Protein AF-A0A2K3E504-F1 (afdb_monomer_lite)

Sequence (138 aa):
MQRLLRRCYARSVVMIDEYCTSQVCYNCGLRELRKILPHNGTRRYTVLACDGCGTVWNRDANAAANIRLITACLEEGLPRPEALTRPIHGSGGGGAGRQGGGQRAPCTRAAPGPAAAATAAAAAADADAAVQGGGAYG

Radius of gyration: 18.74 Å; chains: 1; bounding box: 41×61×43 Å

Organism: Chlamydomonas reinhardtii (NCBI:txid3055)

pLDDT: mean 71.01, std 24.05, range [31.92, 97.44]

Foldseek 3Di:
DQVCCCVPPVDDDDDDDWDQQLQAALQPRDGHFAFDQPPVRDGDPQWTADPVPRDIDRSVLSSVSLRVVQVVCVVVVHDRPPSGDDDDPDDDDDDPDPDDDDDDDDVDSPPPDPVVVVVSVVVVVVVVVVPPPDDDDD

Structure (mmCIF, N/CA/C/O backbone):
data_AF-A0A2K3E504-F1
#
_entry.id   AF-A0A2K3E504-F1
#
loop_
_atom_site.group_PDB
_atom_site.id
_atom_site.type_symbol
_atom_site.label_atom_id
_atom_site.label_alt_id
_atom_site.label_comp_id
_atom_site.label_asym_id
_atom_site.label_entity_id
_atom_site.label_seq_id
_atom_site.pdbx_PDB_ins_code
_atom_site.Cartn_x
_atom_site.Cartn_y
_atom_site.Cartn_z
_atom_site.occupancy
_atom_site.B_iso_or_equiv
_atom_site.auth_seq_id
_atom_site.auth_comp_id
_atom_site.auth_asym_id
_atom_site.auth_atom_id
_atom_site.pdbx_PDB_model_num
ATOM 1 N N . MET A 1 1 ? 16.726 -19.795 -3.421 1.00 60.62 1 MET A N 1
ATOM 2 C CA . MET A 1 1 ? 15.243 -19.780 -3.402 1.00 60.62 1 MET A CA 1
ATOM 3 C C . MET A 1 1 ? 14.617 -19.366 -4.740 1.00 60.62 1 MET A C 1
ATOM 5 O O . MET A 1 1 ? 13.846 -20.141 -5.286 1.00 60.62 1 MET A O 1
ATOM 9 N N . GLN A 1 2 ? 14.986 -18.223 -5.335 1.00 68.31 2 GLN A N 1
ATOM 10 C CA . GLN A 1 2 ? 14.374 -17.731 -6.589 1.00 68.31 2 GLN A CA 1
ATOM 11 C C . GLN A 1 2 ? 14.466 -18.701 -7.788 1.00 68.31 2 GLN A C 1
ATOM 13 O O . GLN A 1 2 ? 13.520 -18.807 -8.564 1.00 68.31 2 GLN A O 1
ATOM 18 N N . ARG A 1 3 ? 15.571 -19.453 -7.923 1.00 73.56 3 ARG A N 1
ATOM 19 C CA . ARG A 1 3 ? 15.740 -20.460 -8.991 1.00 73.56 3 ARG A CA 1
ATOM 20 C C . ARG A 1 3 ? 14.717 -21.602 -8.907 1.00 73.56 3 ARG A C 1
ATOM 22 O O . ARG A 1 3 ? 14.243 -22.047 -9.943 1.00 73.56 3 ARG A O 1
ATOM 29 N N . LEU A 1 4 ? 14.357 -22.043 -7.698 1.00 77.62 4 LEU A N 1
ATOM 30 C CA . LEU A 1 4 ? 13.363 -23.106 -7.493 1.00 77.62 4 LEU A CA 1
ATOM 31 C C . LEU A 1 4 ? 11.950 -22.614 -7.817 1.00 77.62 4 LEU A C 1
ATOM 33 O O . LEU A 1 4 ? 11.214 -23.298 -8.513 1.00 77.62 4 LEU A O 1
ATOM 37 N N . LEU A 1 5 ? 11.599 -21.398 -7.390 1.00 76.81 5 LEU A N 1
ATOM 38 C CA . LEU A 1 5 ? 10.281 -20.817 -7.666 1.00 76.81 5 LEU A CA 1
ATOM 39 C C . LEU A 1 5 ? 10.044 -20.599 -9.166 1.00 76.81 5 LEU A C 1
ATOM 41 O O . LEU A 1 5 ? 8.977 -20.929 -9.678 1.00 76.81 5 LEU A O 1
ATOM 45 N N . ARG A 1 6 ? 11.066 -20.127 -9.890 1.00 74.25 6 ARG A N 1
ATOM 46 C CA . ARG A 1 6 ? 11.002 -19.990 -11.351 1.00 74.25 6 ARG A CA 1
ATOM 47 C C . ARG A 1 6 ? 10.909 -21.345 -12.054 1.00 74.25 6 ARG A C 1
ATOM 49 O O . ARG A 1 6 ? 10.124 -21.485 -12.981 1.00 74.25 6 ARG A O 1
ATOM 56 N N . ARG A 1 7 ? 11.694 -22.334 -11.609 1.00 76.62 7 ARG A N 1
ATOM 57 C CA . ARG A 1 7 ? 11.789 -23.654 -12.252 1.00 76.62 7 ARG A CA 1
ATOM 58 C C . ARG A 1 7 ? 10.571 -24.544 -11.998 1.00 76.62 7 ARG A C 1
ATOM 60 O O . ARG A 1 7 ? 10.192 -25.283 -12.894 1.00 76.62 7 ARG A O 1
ATOM 67 N N . CYS A 1 8 ? 9.981 -24.485 -10.806 1.00 80.31 8 CYS A N 1
ATOM 68 C CA . CYS A 1 8 ? 8.887 -25.378 -10.422 1.00 80.31 8 CYS A CA 1
ATOM 69 C C . CYS A 1 8 ? 7.499 -24.740 -10.562 1.00 80.31 8 CYS A C 1
ATOM 71 O O . CYS A 1 8 ? 6.532 -25.464 -10.755 1.00 80.31 8 CYS A O 1
ATOM 73 N N . TYR A 1 9 ? 7.388 -23.409 -10.470 1.00 78.88 9 TYR A N 1
ATOM 74 C CA . TYR A 1 9 ? 6.090 -22.723 -10.385 1.00 78.88 9 TYR A CA 1
ATOM 75 C C . TYR A 1 9 ? 5.913 -21.592 -11.409 1.00 78.88 9 TYR A C 1
ATOM 77 O O . TYR A 1 9 ? 4.954 -20.830 -11.301 1.00 78.88 9 TYR A O 1
ATOM 85 N N . ALA A 1 10 ? 6.844 -21.447 -12.366 1.00 73.44 10 ALA A N 1
ATOM 86 C CA . ALA A 1 10 ? 6.832 -20.415 -13.413 1.00 73.44 10 ALA A CA 1
ATOM 87 C C . ALA A 1 10 ? 6.567 -18.987 -12.891 1.00 73.44 10 ALA A C 1
ATOM 89 O O . ALA A 1 10 ? 6.016 -18.141 -13.592 1.00 73.44 10 ALA A O 1
ATOM 90 N N . ARG A 1 11 ? 6.951 -18.706 -11.639 1.00 78.38 11 ARG A N 1
ATOM 91 C CA . ARG A 1 11 ? 6.632 -17.446 -10.963 1.00 78.38 11 ARG A CA 1
ATOM 92 C C . ARG A 1 11 ? 7.839 -16.519 -10.986 1.00 78.38 11 ARG A C 1
ATOM 94 O O . ARG A 1 11 ? 8.946 -16.918 -10.609 1.00 78.38 11 ARG A O 1
ATOM 101 N N . SER A 1 12 ? 7.640 -15.281 -11.432 1.00 81.19 12 SER A N 1
ATOM 102 C CA . SER A 1 12 ? 8.649 -14.232 -11.315 1.00 81.19 12 SER A CA 1
ATOM 103 C C . SER A 1 12 ? 8.758 -13.793 -9.853 1.00 81.19 12 SER A C 1
ATOM 105 O O . SER A 1 12 ? 7.771 -13.691 -9.129 1.00 81.19 12 SER A O 1
ATOM 107 N N . VAL A 1 13 ? 9.992 -13.575 -9.401 1.00 85.50 13 VAL A N 1
ATOM 108 C CA . VAL A 1 13 ? 10.281 -12.994 -8.086 1.00 85.50 13 VAL A CA 1
ATOM 109 C C . VAL A 1 13 ? 11.082 -11.732 -8.336 1.00 85.50 13 VAL A C 1
ATOM 111 O O . VAL A 1 13 ? 12.121 -11.796 -9.003 1.00 85.50 13 VAL A O 1
ATOM 114 N N . VAL A 1 14 ? 10.579 -10.616 -7.817 1.00 86.62 14 VAL A N 1
ATOM 115 C CA . VAL A 1 14 ? 11.187 -9.289 -7.904 1.00 86.62 14 VAL A CA 1
ATOM 116 C C . VAL A 1 14 ? 11.598 -8.872 -6.498 1.00 86.62 14 VAL A C 1
ATOM 118 O O . VAL A 1 14 ? 10.826 -9.020 -5.553 1.00 86.62 14 VAL A O 1
ATOM 121 N N . MET A 1 15 ? 12.831 -8.3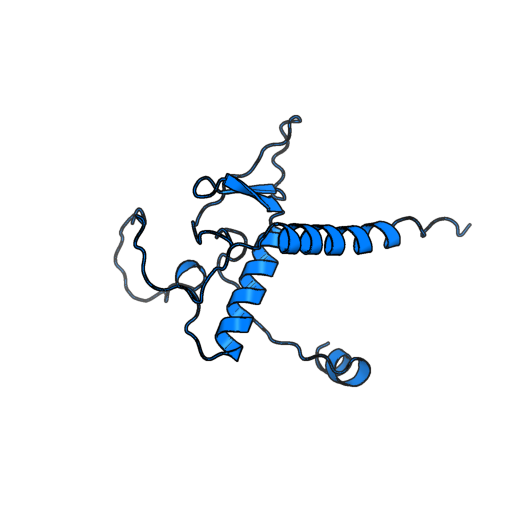90 -6.358 1.00 90.44 15 MET A N 1
ATOM 122 C CA . MET A 1 15 ? 13.305 -7.799 -5.109 1.00 90.44 15 MET A CA 1
ATOM 123 C C . MET A 1 15 ? 12.954 -6.314 -5.123 1.00 90.44 15 MET A C 1
ATOM 125 O O . MET A 1 15 ? 13.295 -5.616 -6.076 1.00 90.44 15 MET A O 1
ATOM 129 N N . ILE A 1 16 ? 12.279 -5.842 -4.080 1.00 90.94 16 ILE A N 1
ATOM 130 C CA . ILE A 1 16 ? 11.875 -4.444 -3.923 1.00 90.94 16 ILE A CA 1
ATOM 131 C C . ILE A 1 16 ? 12.621 -3.883 -2.714 1.00 90.94 16 ILE A C 1
ATOM 133 O O . ILE A 1 16 ? 12.571 -4.496 -1.658 1.00 90.94 16 ILE A O 1
ATOM 137 N N . ASP A 1 17 ? 13.287 -2.731 -2.849 1.00 91.31 17 ASP A N 1
ATOM 138 C CA . ASP A 1 17 ? 13.795 -1.980 -1.687 1.00 91.31 17 ASP A CA 1
ATOM 139 C C . ASP A 1 17 ? 12.603 -1.380 -0.940 1.00 91.31 17 ASP A C 1
ATOM 141 O O . ASP A 1 17 ? 11.992 -0.423 -1.423 1.00 91.31 17 ASP A O 1
ATOM 145 N N . GLU A 1 18 ? 12.208 -1.947 0.198 1.00 90.81 18 GLU A N 1
ATOM 146 C CA . GLU A 1 18 ? 11.124 -1.406 1.005 1.00 90.81 18 GLU A CA 1
ATOM 147 C C . GLU A 1 18 ? 11.564 -0.172 1.812 1.00 90.81 18 GLU A C 1
ATOM 149 O O . GLU A 1 18 ? 12.547 -0.168 2.553 1.00 90.81 18 GLU A O 1
ATOM 154 N N . TYR A 1 19 ? 10.785 0.907 1.719 1.00 94.94 19 TYR A N 1
ATOM 155 C CA . TYR A 1 19 ? 10.968 2.087 2.560 1.00 94.94 19 TYR A CA 1
ATOM 156 C C . TYR A 1 19 ? 9.615 2.582 3.061 1.00 94.94 19 TYR A C 1
ATOM 158 O O . TYR A 1 19 ? 8.716 2.864 2.273 1.00 94.94 19 TYR A O 1
ATOM 166 N N . CYS A 1 20 ? 9.468 2.647 4.388 1.00 93.31 20 CYS A N 1
ATOM 167 C CA . CYS A 1 20 ? 8.266 3.115 5.092 1.00 93.31 20 CYS A CA 1
ATOM 168 C C . CYS A 1 20 ? 6.935 2.454 4.671 1.00 93.31 20 CYS A C 1
ATOM 170 O O . CYS A 1 20 ? 5.866 2.976 4.984 1.00 93.31 20 CYS A O 1
ATOM 172 N N . THR A 1 21 ? 6.970 1.277 4.041 1.00 95.44 21 THR A N 1
ATOM 173 C CA . THR A 1 21 ? 5.790 0.594 3.478 1.00 95.44 21 THR A CA 1
ATOM 174 C C . THR A 1 21 ? 4.723 0.286 4.527 1.00 95.44 21 THR A C 1
ATOM 176 O O . THR A 1 21 ? 3.537 0.363 4.234 1.00 95.44 21 THR A O 1
ATOM 179 N N . SER A 1 22 ? 5.104 0.015 5.776 1.00 94.44 22 SER A N 1
ATOM 180 C CA . SER A 1 22 ? 4.148 -0.206 6.869 1.00 94.44 22 SER A CA 1
ATOM 181 C C . SER A 1 22 ? 3.647 1.080 7.544 1.00 94.44 22 SER A C 1
ATOM 183 O O . SER A 1 22 ? 2.798 1.002 8.423 1.00 94.44 22 SER A O 1
ATOM 185 N N . GLN A 1 23 ? 4.242 2.239 7.246 1.00 93.94 23 GLN A N 1
ATOM 186 C CA . GLN A 1 23 ? 4.000 3.512 7.948 1.00 93.94 23 GLN A CA 1
ATOM 187 C C . GLN A 1 23 ? 3.206 4.514 7.109 1.00 93.94 23 GLN A C 1
ATOM 189 O O . GLN A 1 23 ? 2.641 5.457 7.660 1.00 93.94 23 GLN A O 1
ATOM 194 N N . VAL A 1 24 ? 3.194 4.324 5.792 1.00 96.38 24 VAL A N 1
ATOM 195 C CA . VAL A 1 24 ? 2.432 5.123 4.835 1.00 96.38 24 VAL A CA 1
ATOM 196 C C . VAL A 1 24 ? 1.095 4.438 4.588 1.00 96.38 24 VAL A C 1
ATOM 198 O O . VAL A 1 24 ? 1.056 3.239 4.321 1.00 96.38 24 VAL A O 1
ATOM 201 N N . CYS A 1 25 ? -0.007 5.176 4.673 1.00 96.31 25 CYS A N 1
ATOM 202 C CA . CYS A 1 25 ? -1.320 4.658 4.311 1.00 96.31 25 CYS A CA 1
ATOM 203 C C . CYS A 1 25 ? -1.375 4.358 2.811 1.00 96.31 25 CYS A C 1
ATOM 205 O O . CYS A 1 25 ? -1.189 5.273 2.009 1.00 96.31 25 CYS A O 1
ATOM 207 N N . TYR A 1 26 ? -1.704 3.127 2.426 1.00 96.44 26 TYR A N 1
ATOM 208 C CA . TYR A 1 26 ? -1.882 2.772 1.017 1.00 96.44 26 TYR A CA 1
ATOM 209 C C . TYR A 1 26 ? -2.934 3.650 0.309 1.00 96.44 26 TYR A C 1
ATOM 211 O O . TYR A 1 26 ? -2.700 4.125 -0.801 1.00 96.44 26 TYR A O 1
ATOM 219 N N . ASN A 1 27 ? -4.057 3.943 0.977 1.00 94.38 27 ASN A N 1
ATOM 220 C CA . ASN A 1 27 ? -5.171 4.686 0.374 1.00 94.38 27 ASN A CA 1
ATOM 221 C C . ASN A 1 27 ? -4.843 6.164 0.123 1.00 94.38 27 ASN A C 1
ATOM 223 O O . ASN A 1 27 ? -5.034 6.671 -0.980 1.00 94.38 27 ASN A O 1
ATOM 227 N N . CYS A 1 28 ? -4.366 6.885 1.141 1.00 93.06 28 CYS A N 1
ATOM 228 C CA . CYS A 1 28 ? -4.196 8.341 1.050 1.00 93.06 28 CYS A CA 1
ATOM 229 C C . CYS A 1 28 ? -2.735 8.800 1.012 1.00 93.06 28 CYS A C 1
ATOM 231 O O . CYS A 1 28 ? -2.469 9.955 0.699 1.00 93.06 28 CYS A O 1
ATOM 233 N N . GLY A 1 29 ? -1.769 7.915 1.261 1.00 93.62 29 GLY A N 1
ATOM 234 C CA . GLY A 1 29 ? -0.346 8.256 1.269 1.00 93.62 29 GLY A CA 1
ATOM 235 C C . GLY A 1 29 ? 0.105 9.045 2.497 1.00 93.62 29 GLY A C 1
ATOM 236 O O . GLY A 1 29 ? 1.269 9.429 2.557 1.00 93.62 29 GLY A O 1
ATOM 237 N N . LEU A 1 30 ? -0.781 9.278 3.474 1.00 93.56 30 LEU A N 1
ATOM 238 C CA . LEU A 1 30 ? -0.404 9.919 4.729 1.00 93.56 30 LEU A CA 1
ATOM 239 C C . LEU A 1 30 ? 0.607 9.038 5.467 1.00 93.56 30 LEU A C 1
ATOM 241 O O . LEU A 1 30 ? 0.378 7.840 5.663 1.00 93.56 30 LEU A O 1
ATOM 245 N N . ARG A 1 31 ? 1.718 9.647 5.870 1.00 89.12 31 ARG A N 1
ATOM 246 C CA . ARG A 1 31 ? 2.734 9.025 6.716 1.00 89.12 31 ARG A CA 1
ATOM 247 C C . ARG A 1 31 ? 2.315 9.122 8.185 1.00 89.12 31 ARG A C 1
ATOM 249 O O . ARG A 1 31 ? 1.628 10.063 8.555 1.00 89.12 31 ARG A O 1
ATOM 256 N N . GLU A 1 32 ? 2.778 8.174 8.999 1.00 86.69 32 GLU A N 1
ATOM 257 C CA . GLU A 1 32 ? 2.561 8.119 10.457 1.00 86.69 32 GLU A CA 1
ATOM 258 C C . GLU A 1 32 ? 1.147 7.678 10.855 1.00 86.69 32 GLU A C 1
ATOM 260 O O . GLU A 1 32 ? 0.353 8.411 11.433 1.00 86.69 32 GLU A O 1
ATOM 265 N N . LEU A 1 33 ? 0.837 6.415 10.562 1.00 91.25 33 LEU A N 1
ATOM 266 C CA . LEU A 1 33 ? -0.386 5.776 11.039 1.00 91.25 33 LEU A CA 1
ATOM 267 C C . LEU A 1 33 ? -0.381 5.621 12.573 1.00 91.25 33 LEU A C 1
ATOM 269 O O . LEU A 1 33 ? 0.603 5.170 13.173 1.00 91.25 33 LEU A O 1
ATOM 273 N N . ARG A 1 34 ? -1.514 5.920 13.209 1.00 91.88 34 ARG A N 1
ATOM 274 C CA . ARG A 1 34 ? -1.704 5.809 14.655 1.00 91.88 34 ARG A CA 1
ATOM 275 C C . ARG A 1 34 ? -1.870 4.353 15.071 1.00 91.88 34 ARG A C 1
ATOM 277 O O . ARG A 1 34 ? -2.683 3.617 14.524 1.00 91.88 34 ARG A O 1
ATOM 284 N N . LYS A 1 35 ? -1.127 3.925 16.090 1.00 89.56 35 LYS A N 1
ATOM 285 C CA . LYS A 1 35 ? -1.225 2.564 16.639 1.00 89.56 35 LYS A CA 1
ATOM 286 C C . LYS A 1 35 ? -2.509 2.432 17.452 1.00 89.56 35 LYS A C 1
ATOM 288 O O . LYS A 1 35 ? -2.740 3.237 18.354 1.00 89.56 35 LYS A O 1
ATOM 293 N N . ILE A 1 36 ? -3.324 1.422 17.156 1.00 85.62 36 ILE A N 1
ATOM 294 C CA . ILE A 1 36 ? -4.523 1.142 17.949 1.00 85.62 36 ILE A CA 1
ATOM 295 C C .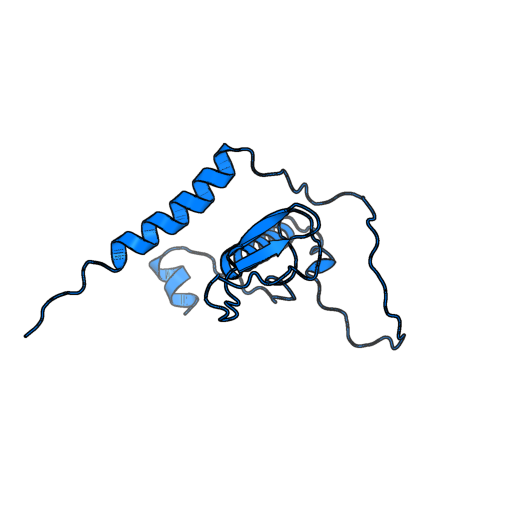 ILE A 1 36 ? -4.116 0.298 19.157 1.00 85.62 36 ILE A C 1
ATOM 297 O O . ILE A 1 36 ? -3.529 -0.774 19.008 1.00 85.62 36 ILE A O 1
ATOM 301 N N . LEU A 1 37 ? -4.420 0.782 20.363 1.00 77.12 37 LEU A N 1
ATOM 302 C CA . LEU A 1 37 ? -4.294 -0.032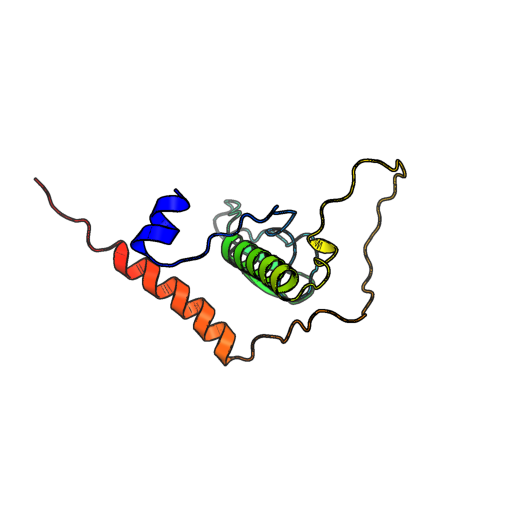 21.566 1.00 77.12 37 LEU A CA 1
ATOM 303 C C . LEU A 1 37 ? -5.569 -0.872 21.726 1.00 77.12 37 LEU A C 1
ATOM 305 O O . LEU A 1 37 ? -6.655 -0.297 21.801 1.00 77.12 37 LEU A O 1
ATOM 309 N N . PRO A 1 38 ? -5.475 -2.210 21.771 1.00 68.00 38 PRO A N 1
ATOM 310 C CA . PRO A 1 38 ? -6.602 -3.037 22.172 1.00 68.00 38 PRO A CA 1
ATOM 311 C C . PRO A 1 38 ? -6.988 -2.764 23.634 1.00 68.00 38 PRO A C 1
ATOM 313 O O . PRO A 1 38 ? -6.186 -2.275 24.434 1.00 68.00 38 PRO A O 1
ATOM 316 N N . HIS A 1 39 ? -8.231 -3.110 23.974 1.00 66.81 39 HIS A N 1
ATOM 317 C CA . HIS A 1 39 ? -8.870 -2.835 25.267 1.00 66.81 39 HIS A CA 1
ATOM 318 C C . HIS A 1 39 ? -8.074 -3.347 26.485 1.00 66.81 39 HIS A C 1
ATOM 320 O O . HIS A 1 39 ? -8.154 -2.783 27.567 1.00 66.81 39 HIS A O 1
ATOM 326 N N . ASN A 1 40 ? -7.237 -4.367 26.296 1.00 71.12 40 ASN A N 1
ATOM 327 C CA . ASN A 1 40 ? -6.364 -4.949 27.315 1.00 71.12 40 ASN A CA 1
ATOM 328 C C . ASN A 1 40 ? -5.035 -4.189 27.530 1.00 71.12 40 ASN A C 1
ATOM 330 O O . ASN A 1 40 ? -4.112 -4.728 28.138 1.00 71.12 40 ASN A O 1
ATOM 334 N N . GLY A 1 41 ? -4.883 -2.971 26.997 1.00 63.41 41 GLY A N 1
ATOM 335 C CA . GLY A 1 41 ? -3.742 -2.083 27.267 1.00 63.41 41 GLY A CA 1
ATOM 336 C C . GLY A 1 41 ? -2.401 -2.525 26.664 1.00 63.41 41 GLY A C 1
ATOM 337 O O . GLY A 1 41 ? -1.433 -1.765 26.674 1.00 63.41 41 GLY A O 1
ATOM 338 N N . THR A 1 42 ? -2.321 -3.722 26.080 1.00 66.56 42 THR A N 1
ATOM 339 C CA . THR A 1 42 ? -1.105 -4.207 25.422 1.00 66.56 42 THR A CA 1
ATOM 340 C C . THR A 1 42 ? -1.002 -3.606 24.026 1.00 66.56 42 THR A C 1
ATOM 342 O O . THR A 1 42 ? -1.799 -3.932 23.152 1.00 66.56 42 THR A O 1
ATOM 345 N N . ARG A 1 43 ? -0.009 -2.742 23.781 1.00 59.53 43 ARG A N 1
ATOM 346 C CA . ARG A 1 43 ? 0.245 -2.160 22.451 1.00 59.53 43 ARG A CA 1
ATOM 347 C C . ARG A 1 43 ? 0.455 -3.269 21.414 1.00 59.53 43 ARG A C 1
ATOM 349 O O . ARG A 1 43 ? 1.526 -3.869 21.358 1.00 59.53 43 ARG A O 1
ATOM 356 N N . ARG A 1 44 ? -0.543 -3.519 20.564 1.00 66.81 44 ARG A N 1
ATOM 357 C CA . ARG A 1 44 ? -0.399 -4.411 19.410 1.00 66.81 44 ARG A CA 1
ATOM 358 C C . ARG A 1 44 ? 0.028 -3.583 18.206 1.00 66.81 44 ARG A C 1
ATOM 360 O O . ARG A 1 44 ? -0.736 -2.780 17.688 1.00 66.81 44 ARG A O 1
ATOM 367 N N . TYR A 1 45 ? 1.258 -3.795 17.744 1.00 73.69 45 TYR A N 1
ATOM 368 C CA . TYR A 1 45 ? 1.800 -3.146 16.541 1.00 73.69 45 TYR A CA 1
ATOM 369 C C . TYR A 1 45 ? 1.138 -3.623 15.237 1.00 73.69 45 TYR A C 1
ATOM 371 O O . TYR A 1 45 ? 1.504 -3.161 14.159 1.00 73.69 45 TYR A O 1
ATOM 379 N N . THR A 1 46 ? 0.186 -4.551 15.331 1.00 83.81 46 THR A N 1
ATOM 380 C CA . THR A 1 46 ? -0.457 -5.209 14.197 1.00 83.81 46 THR A CA 1
ATOM 381 C C . THR A 1 46 ? -1.569 -4.381 13.570 1.00 83.81 46 THR A C 1
ATOM 383 O O . THR A 1 46 ? -1.862 -4.606 12.402 1.00 83.81 46 THR A O 1
ATOM 386 N N . VAL A 1 47 ? -2.175 -3.432 14.294 1.00 90.25 47 VAL A N 1
ATOM 387 C CA . VAL A 1 47 ? -3.307 -2.639 13.791 1.00 90.25 47 VAL A CA 1
ATOM 388 C C . VAL A 1 47 ? -3.005 -1.145 13.850 1.00 90.25 47 VAL A C 1
ATOM 390 O O . VAL A 1 47 ? -2.624 -0.603 14.891 1.00 90.25 47 VAL A O 1
ATOM 393 N N . LEU A 1 48 ? -3.190 -0.478 12.715 1.00 92.38 48 LEU A N 1
ATOM 394 C CA . LEU A 1 48 ? -2.850 0.921 12.492 1.00 92.38 48 LEU A CA 1
ATOM 395 C C . LEU A 1 48 ? -4.063 1.678 11.937 1.00 92.38 48 LEU A C 1
ATOM 397 O O . LEU A 1 48 ? -4.683 1.227 10.983 1.00 92.38 48 LEU A O 1
ATOM 401 N N . ALA A 1 49 ? -4.393 2.835 12.499 1.00 93.38 49 ALA A N 1
ATOM 402 C CA . ALA A 1 49 ? -5.422 3.736 11.993 1.00 93.38 49 ALA A CA 1
ATOM 403 C C . ALA A 1 49 ? -4.788 4.883 11.202 1.00 93.38 49 ALA A C 1
ATOM 405 O O . ALA A 1 49 ? -3.806 5.487 11.635 1.00 93.38 49 ALA A O 1
ATOM 406 N N . CYS A 1 50 ? -5.364 5.210 10.052 1.00 95.06 50 CYS A N 1
ATOM 407 C CA . CYS A 1 50 ? -5.009 6.408 9.312 1.00 95.06 50 CYS A CA 1
ATOM 408 C C . CYS A 1 50 ? -5.896 7.575 9.740 1.00 95.06 50 CYS A C 1
ATOM 410 O O . CYS A 1 50 ? -7.089 7.571 9.453 1.00 95.06 50 CYS A O 1
ATOM 412 N N . ASP A 1 51 ? -5.313 8.614 10.333 1.00 93.81 51 ASP A N 1
ATOM 413 C CA . ASP A 1 51 ? -6.078 9.798 10.742 1.00 93.81 51 ASP A CA 1
ATOM 414 C C . ASP A 1 51 ? -6.474 10.697 9.548 1.00 93.81 51 ASP A C 1
ATOM 416 O O . ASP A 1 51 ? -7.330 11.562 9.682 1.00 93.81 51 ASP A O 1
ATOM 420 N N . GLY A 1 52 ? -5.903 10.469 8.357 1.00 93.31 52 GLY A N 1
ATOM 421 C CA . GLY A 1 52 ? -6.246 11.217 7.142 1.00 93.31 52 GLY A CA 1
ATOM 422 C C . GLY A 1 52 ? -7.471 10.691 6.389 1.00 93.31 52 GLY A C 1
ATOM 423 O O . GLY A 1 52 ? -8.243 11.478 5.857 1.00 93.31 52 GLY A O 1
ATOM 424 N N . CYS A 1 53 ? -7.649 9.368 6.311 1.00 93.56 53 CYS A N 1
ATOM 425 C CA . CYS A 1 53 ? -8.768 8.751 5.575 1.00 93.56 53 CYS A CA 1
ATOM 426 C C . CYS A 1 53 ? -9.630 7.811 6.427 1.00 93.56 53 CYS A C 1
ATOM 428 O O . CYS A 1 53 ? -10.508 7.136 5.899 1.00 93.56 53 CYS A O 1
ATOM 430 N N . GLY A 1 54 ? -9.349 7.701 7.726 1.00 92.00 54 GLY A N 1
ATOM 431 C CA . GLY A 1 54 ? -10.081 6.845 8.662 1.00 92.00 54 GLY A CA 1
ATOM 432 C C . GLY A 1 54 ? -9.864 5.340 8.478 1.00 92.00 54 GLY A C 1
ATOM 433 O O . GLY A 1 54 ? -10.365 4.558 9.280 1.00 92.00 54 GLY A O 1
ATOM 434 N N . THR A 1 55 ? -9.122 4.901 7.454 1.00 94.12 55 THR A N 1
ATOM 435 C CA . THR A 1 55 ? -8.910 3.468 7.202 1.00 94.12 55 THR A CA 1
ATOM 436 C C . THR A 1 55 ? -8.110 2.828 8.335 1.00 94.12 55 THR A C 1
ATOM 438 O O . THR A 1 55 ? -7.058 3.336 8.731 1.00 94.12 55 THR A O 1
ATOM 441 N N . VAL A 1 56 ? -8.594 1.684 8.818 1.00 94.19 56 VAL A N 1
ATOM 442 C CA . VAL A 1 56 ? -7.884 0.824 9.765 1.00 94.19 56 VAL A CA 1
ATOM 443 C C . VAL A 1 56 ? -7.225 -0.316 9.001 1.00 94.19 56 VAL A C 1
ATOM 445 O O . VAL A 1 56 ? -7.867 -1.023 8.231 1.00 94.19 56 VAL A O 1
ATOM 448 N N . TRP A 1 57 ? -5.934 -0.492 9.228 1.00 94.31 57 TRP A N 1
ATOM 449 C CA . TRP A 1 57 ? -5.086 -1.447 8.543 1.00 94.31 57 TRP A CA 1
ATOM 450 C C . TRP A 1 57 ? -4.556 -2.495 9.507 1.00 94.31 57 TRP A C 1
ATOM 452 O O . TRP A 1 57 ? -4.029 -2.157 10.568 1.00 94.31 57 TRP A O 1
ATOM 462 N N . ASN A 1 58 ? -4.560 -3.757 9.077 1.00 93.69 58 ASN A N 1
ATOM 463 C CA . ASN A 1 58 ? -3.497 -4.654 9.507 1.00 93.69 58 ASN A CA 1
ATOM 464 C C . ASN A 1 58 ? -2.166 -4.122 8.933 1.00 93.69 58 ASN A C 1
ATOM 466 O O . ASN A 1 58 ? -2.079 -3.808 7.742 1.00 93.69 58 ASN A O 1
ATOM 470 N N . ARG A 1 59 ? -1.142 -3.990 9.781 1.00 93.62 59 ARG A N 1
ATOM 471 C CA . ARG A 1 59 ? 0.159 -3.404 9.437 1.00 93.62 59 ARG A CA 1
ATOM 472 C C . ARG A 1 59 ? 0.805 -4.083 8.229 1.00 93.62 59 ARG A C 1
ATOM 474 O O . ARG A 1 59 ? 1.343 -3.386 7.367 1.00 93.62 59 ARG A O 1
ATOM 481 N N . ASP A 1 60 ? 0.740 -5.407 8.170 1.00 94.88 60 ASP A N 1
ATOM 482 C CA . ASP A 1 60 ? 1.396 -6.193 7.129 1.00 94.88 60 ASP A CA 1
ATOM 483 C C . ASP A 1 60 ? 0.583 -6.165 5.833 1.00 94.88 60 ASP A C 1
ATOM 485 O O . ASP A 1 60 ? 1.161 -6.040 4.756 1.00 94.88 60 ASP A O 1
ATOM 489 N N . ALA A 1 61 ? -0.752 -6.137 5.925 1.00 95.75 61 ALA A N 1
ATOM 490 C CA . ALA A 1 61 ? -1.616 -5.923 4.763 1.00 95.75 61 ALA A CA 1
ATOM 491 C C . ALA A 1 61 ? -1.355 -4.558 4.098 1.00 95.75 61 ALA A C 1
ATOM 493 O O . ALA A 1 61 ? -1.231 -4.472 2.876 1.00 95.75 61 ALA A O 1
ATOM 494 N N . ASN A 1 62 ? -1.194 -3.496 4.896 1.00 96.25 62 ASN A N 1
ATOM 495 C CA . ASN A 1 62 ? -0.829 -2.173 4.382 1.00 96.25 62 ASN A CA 1
ATOM 496 C C . ASN A 1 62 ? 0.566 -2.173 3.736 1.00 96.25 62 ASN A C 1
ATOM 498 O O . ASN A 1 62 ? 0.749 -1.629 2.647 1.00 96.25 62 ASN A O 1
ATOM 502 N N . ALA A 1 63 ? 1.547 -2.818 4.376 1.00 96.19 63 ALA A N 1
ATOM 503 C CA . ALA A 1 63 ? 2.890 -2.941 3.819 1.00 96.19 63 ALA A CA 1
ATOM 504 C C . ALA A 1 63 ? 2.895 -3.703 2.486 1.00 96.19 63 ALA A C 1
ATOM 506 O O . ALA A 1 63 ? 3.499 -3.232 1.523 1.00 96.19 63 ALA A O 1
ATOM 507 N N . ALA A 1 64 ? 2.178 -4.825 2.403 1.00 97.12 64 ALA A N 1
ATOM 508 C CA . ALA A 1 64 ? 2.048 -5.621 1.188 1.00 97.12 64 ALA A CA 1
ATOM 509 C C . ALA A 1 64 ? 1.376 -4.834 0.052 1.00 97.12 64 ALA A C 1
ATOM 511 O O . ALA A 1 64 ? 1.864 -4.856 -1.079 1.00 97.12 64 ALA A O 1
ATOM 512 N N . ALA A 1 65 ? 0.313 -4.079 0.347 1.00 96.94 65 ALA A N 1
ATOM 513 C CA . ALA A 1 65 ? -0.348 -3.224 -0.637 1.00 96.94 65 ALA A CA 1
ATOM 514 C C . ALA A 1 65 ? 0.598 -2.141 -1.189 1.00 96.94 65 ALA A C 1
ATOM 516 O O . ALA A 1 65 ? 0.652 -1.919 -2.400 1.00 96.94 65 ALA A O 1
ATOM 517 N N . ASN A 1 66 ? 1.411 -1.524 -0.326 1.00 97.44 66 ASN A N 1
ATOM 518 C CA . ASN A 1 66 ? 2.425 -0.555 -0.744 1.00 97.44 66 ASN A CA 1
ATOM 519 C C . ASN A 1 66 ? 3.567 -1.190 -1.555 1.00 97.44 66 ASN A C 1
ATOM 521 O O . ASN A 1 66 ? 4.007 -0.601 -2.540 1.00 97.44 66 ASN A O 1
ATOM 525 N N . ILE A 1 67 ? 4.034 -2.392 -1.199 1.00 96.69 67 ILE A N 1
ATOM 526 C CA . ILE A 1 67 ? 5.049 -3.126 -1.981 1.00 96.69 67 ILE A CA 1
ATOM 527 C C . ILE A 1 67 ? 4.507 -3.481 -3.370 1.00 96.69 67 ILE A C 1
ATOM 529 O O . ILE A 1 67 ? 5.202 -3.304 -4.374 1.00 96.69 67 ILE A O 1
ATOM 533 N N . ARG A 1 68 ? 3.246 -3.919 -3.449 1.00 95.94 68 ARG A N 1
ATOM 534 C CA . ARG A 1 68 ? 2.567 -4.173 -4.723 1.00 95.94 68 ARG A CA 1
ATOM 535 C C . ARG A 1 68 ? 2.475 -2.906 -5.571 1.00 95.94 68 ARG A C 1
ATOM 537 O O . ARG A 1 68 ? 2.748 -2.973 -6.762 1.00 95.94 68 ARG A O 1
ATOM 544 N N . LEU A 1 69 ? 2.145 -1.763 -4.966 1.00 95.75 69 LEU A N 1
ATOM 545 C CA . LEU A 1 69 ? 2.108 -0.478 -5.668 1.00 95.75 69 LEU A CA 1
ATOM 546 C C . LEU A 1 69 ? 3.473 -0.106 -6.255 1.00 95.75 69 LEU A C 1
ATOM 548 O O . LEU A 1 69 ? 3.546 0.269 -7.418 1.00 95.75 69 LEU A O 1
ATOM 552 N N . ILE A 1 70 ? 4.551 -0.248 -5.478 1.00 95.44 70 ILE A N 1
ATOM 553 C CA . ILE A 1 70 ? 5.914 0.004 -5.971 1.00 95.44 70 ILE A CA 1
ATOM 554 C C . ILE A 1 70 ? 6.230 -0.908 -7.160 1.00 95.44 70 ILE A C 1
ATOM 556 O O . ILE A 1 70 ? 6.778 -0.443 -8.153 1.00 95.44 70 ILE A O 1
ATOM 560 N N . THR A 1 71 ? 5.873 -2.190 -7.061 1.00 94.38 71 THR A N 1
ATOM 561 C CA . THR A 1 71 ? 6.110 -3.168 -8.132 1.00 94.38 71 THR A CA 1
ATOM 562 C C . THR A 1 71 ? 5.371 -2.776 -9.409 1.00 94.38 71 THR A C 1
ATOM 564 O O . THR A 1 71 ? 5.992 -2.732 -10.464 1.00 94.38 71 THR A O 1
ATOM 567 N N . ALA A 1 72 ? 4.095 -2.396 -9.306 1.00 94.19 72 ALA A N 1
ATOM 568 C CA . ALA A 1 72 ? 3.313 -1.930 -10.450 1.00 94.19 72 ALA A CA 1
ATOM 569 C C . ALA A 1 72 ? 3.937 -0.685 -11.105 1.00 94.19 72 ALA A C 1
ATOM 571 O O . ALA A 1 72 ? 4.082 -0.641 -12.321 1.00 94.19 72 ALA A O 1
ATOM 572 N N . CYS A 1 73 ? 4.402 0.291 -10.312 1.00 93.88 73 CYS A N 1
ATOM 573 C CA . CYS A 1 73 ? 5.102 1.455 -10.861 1.00 93.88 73 CYS A CA 1
ATOM 574 C C . CYS A 1 73 ? 6.375 1.058 -11.627 1.00 93.88 73 CYS A C 1
ATOM 576 O O . CYS A 1 73 ? 6.633 1.604 -12.693 1.00 93.88 73 CYS A O 1
ATOM 578 N N . LEU A 1 74 ? 7.155 0.097 -11.115 1.00 91.75 74 LEU A N 1
ATOM 579 C CA . LEU A 1 74 ? 8.352 -0.397 -11.804 1.00 91.75 74 LEU A CA 1
ATOM 580 C C . LEU A 1 74 ? 8.013 -1.095 -13.127 1.00 91.75 74 LEU A C 1
ATOM 582 O O . LEU A 1 74 ? 8.724 -0.901 -14.108 1.00 91.75 74 LEU A O 1
ATOM 586 N N . GLU A 1 75 ? 6.943 -1.891 -13.156 1.00 92.00 75 GLU A N 1
ATOM 587 C CA . GLU A 1 75 ? 6.483 -2.599 -14.358 1.00 92.00 75 GLU A CA 1
ATOM 588 C C . GLU A 1 75 ? 5.959 -1.636 -15.433 1.00 92.00 75 GLU A C 1
ATOM 590 O O . GLU A 1 75 ? 6.213 -1.836 -16.618 1.00 92.00 75 GLU A O 1
ATOM 595 N N . GLU A 1 76 ? 5.284 -0.563 -15.022 1.00 93.94 76 GLU A N 1
ATOM 596 C CA . GLU A 1 76 ? 4.737 0.467 -15.914 1.00 93.94 76 GLU A CA 1
ATOM 597 C C . GLU A 1 76 ? 5.768 1.545 -16.304 1.00 93.94 76 GLU A C 1
ATOM 599 O O . GLU A 1 76 ? 5.462 2.440 -17.092 1.00 93.94 76 GLU A O 1
ATOM 604 N N . GLY A 1 77 ? 6.989 1.495 -15.758 1.00 92.75 77 GLY A N 1
ATOM 605 C CA . GLY A 1 77 ? 8.008 2.530 -15.967 1.00 92.75 77 GLY A CA 1
ATOM 606 C C . GLY A 1 77 ? 7.658 3.880 -15.327 1.00 92.75 77 GLY A C 1
ATOM 607 O O . GLY A 1 77 ? 8.207 4.914 -15.709 1.00 92.75 77 GLY A O 1
ATOM 608 N N . LEU A 1 78 ? 6.744 3.885 -14.356 1.00 93.38 78 LEU A N 1
ATOM 609 C CA . LEU A 1 78 ? 6.336 5.065 -13.604 1.00 93.38 78 LEU A CA 1
ATOM 610 C C . LEU A 1 78 ? 7.293 5.342 -12.437 1.00 93.38 78 LEU A C 1
ATOM 612 O O . LEU A 1 78 ? 7.875 4.419 -11.855 1.00 93.38 78 LEU A O 1
ATOM 616 N N . PRO A 1 79 ? 7.439 6.616 -12.030 1.00 92.88 79 PRO A N 1
ATOM 617 C CA . PRO A 1 79 ? 8.239 6.947 -10.867 1.00 92.88 79 PRO A CA 1
ATOM 618 C C . PRO A 1 79 ? 7.637 6.329 -9.603 1.00 92.88 79 PRO A C 1
ATOM 620 O O . PRO A 1 79 ? 6.421 6.270 -9.408 1.00 92.88 79 PRO A O 1
ATOM 623 N N . ARG A 1 80 ? 8.519 5.908 -8.698 1.00 93.44 80 ARG A N 1
ATOM 624 C CA . ARG A 1 80 ? 8.124 5.420 -7.380 1.00 93.44 80 ARG A CA 1
ATOM 625 C C . ARG A 1 80 ? 7.427 6.536 -6.583 1.00 93.44 80 ARG A C 1
ATOM 627 O O . ARG A 1 80 ? 7.945 7.654 -6.554 1.00 93.44 80 ARG A O 1
ATOM 634 N N . PRO A 1 81 ? 6.316 6.249 -5.875 1.00 92.88 81 PRO A N 1
ATOM 635 C CA . PRO A 1 81 ? 5.650 7.244 -5.041 1.00 92.88 81 PRO A CA 1
ATOM 636 C C . PRO A 1 81 ? 6.598 7.848 -3.999 1.00 92.88 81 PRO A C 1
ATOM 638 O O . PRO A 1 81 ? 7.235 7.111 -3.249 1.00 92.88 81 PRO A O 1
ATOM 641 N N . GLU A 1 82 ? 6.637 9.179 -3.908 1.00 92.25 82 GLU A N 1
ATOM 642 C CA . GLU A 1 82 ? 7.584 9.930 -3.068 1.00 92.25 82 GLU A CA 1
ATOM 643 C C . GLU A 1 82 ? 7.574 9.487 -1.597 1.00 92.25 82 GLU A C 1
ATOM 645 O O . GLU A 1 82 ? 8.626 9.231 -1.017 1.00 92.25 82 GLU A O 1
ATOM 650 N N . ALA A 1 83 ? 6.389 9.284 -1.013 1.00 92.56 83 ALA A N 1
ATOM 651 C CA . ALA A 1 83 ? 6.243 8.823 0.372 1.00 92.56 83 ALA A CA 1
ATOM 652 C C . ALA A 1 83 ? 6.892 7.448 0.641 1.00 92.56 83 ALA A C 1
ATOM 654 O O . ALA A 1 83 ? 7.189 7.111 1.788 1.00 92.56 83 ALA A O 1
ATOM 655 N N . LEU A 1 84 ? 7.101 6.649 -0.408 1.00 94.56 84 LEU A N 1
ATOM 656 C CA . LEU A 1 84 ? 7.729 5.331 -0.362 1.00 94.56 84 LEU A CA 1
ATOM 657 C C . LEU A 1 84 ? 9.174 5.358 -0.871 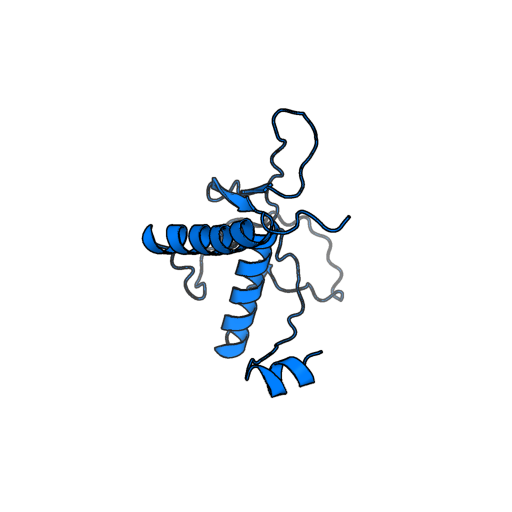1.00 94.56 84 LEU A C 1
ATOM 659 O O . LEU A 1 84 ? 9.788 4.297 -0.957 1.00 94.56 84 LEU A O 1
ATOM 663 N N . THR A 1 85 ? 9.723 6.520 -1.220 1.00 93.50 85 THR A N 1
ATOM 664 C CA . THR A 1 85 ? 11.094 6.674 -1.716 1.00 93.50 85 THR A CA 1
ATOM 665 C C . THR A 1 85 ? 12.035 6.999 -0.562 1.00 93.50 85 THR A C 1
ATOM 667 O O . THR A 1 85 ? 11.759 7.862 0.271 1.00 93.50 85 THR A O 1
ATOM 670 N N . ARG A 1 86 ? 13.166 6.290 -0.496 1.00 90.44 86 ARG A N 1
ATOM 671 C CA . ARG A 1 86 ? 14.196 6.537 0.514 1.00 90.44 86 ARG A CA 1
ATOM 672 C C . ARG A 1 86 ? 14.872 7.888 0.233 1.00 90.44 86 ARG A C 1
ATOM 674 O O . ARG A 1 86 ? 15.356 8.082 -0.881 1.00 90.44 86 ARG A O 1
ATOM 681 N N . PRO A 1 87 ? 14.969 8.797 1.219 1.00 87.31 87 PRO A N 1
ATOM 682 C CA . PRO A 1 87 ? 15.741 10.021 1.066 1.00 87.31 87 PRO A CA 1
ATOM 683 C C . PRO A 1 87 ? 17.214 9.700 0.804 1.00 87.31 87 PRO A C 1
ATOM 685 O O . PRO A 1 87 ? 17.816 8.879 1.508 1.00 87.31 87 PRO A O 1
ATOM 688 N N . ILE A 1 88 ? 17.805 10.368 -0.183 1.00 82.12 88 ILE A N 1
ATOM 689 C CA . ILE A 1 88 ? 19.244 10.300 -0.430 1.00 82.12 88 ILE A CA 1
ATOM 690 C C . ILE A 1 88 ? 19.928 11.017 0.739 1.00 82.12 88 ILE A C 1
ATOM 692 O O . ILE A 1 88 ? 19.744 12.217 0.938 1.00 82.12 88 ILE A O 1
ATOM 696 N N . HIS A 1 89 ? 20.680 10.279 1.554 1.00 66.12 89 HIS A N 1
ATOM 697 C CA . HIS A 1 89 ? 21.435 10.859 2.664 1.00 66.12 89 HIS A CA 1
ATOM 698 C C . HIS A 1 89 ? 22.659 11.578 2.082 1.00 66.12 89 HIS A C 1
ATOM 700 O O . HIS A 1 89 ? 23.699 10.960 1.879 1.00 66.12 89 HIS A O 1
ATOM 706 N N . GLY A 1 90 ? 22.507 12.860 1.736 1.00 54.03 90 GLY A N 1
ATOM 707 C CA . GLY A 1 90 ? 23.574 13.610 1.063 1.00 54.03 90 GLY A CA 1
ATOM 708 C C . GLY A 1 90 ? 23.347 15.103 0.823 1.00 54.03 90 GLY A C 1
ATOM 709 O O . GLY A 1 90 ? 24.174 15.719 0.165 1.00 54.03 90 GLY A O 1
ATOM 710 N N . SER A 1 91 ? 22.289 15.718 1.357 1.00 51.91 91 SER A N 1
ATOM 711 C CA . SER A 1 91 ? 22.186 17.181 1.388 1.00 51.91 91 SER A CA 1
ATOM 712 C C . SER A 1 91 ? 21.693 17.605 2.764 1.00 51.91 91 SER A C 1
ATOM 714 O O . SER A 1 91 ? 20.518 17.462 3.095 1.00 51.91 91 SER A O 1
ATOM 716 N N . GLY A 1 92 ? 22.632 18.038 3.604 1.00 50.59 92 GLY A N 1
ATOM 717 C CA . GLY A 1 92 ? 22.340 18.605 4.912 1.00 50.59 92 GLY A CA 1
ATOM 718 C C . GLY A 1 92 ? 21.427 19.820 4.770 1.00 50.59 92 GLY A C 1
ATOM 719 O O . GLY A 1 92 ? 21.717 20.749 4.024 1.00 50.59 92 GLY A O 1
ATOM 720 N N . GLY A 1 93 ? 20.316 19.790 5.493 1.00 41.41 93 GLY A N 1
ATOM 721 C CA . GLY A 1 93 ? 19.348 20.873 5.566 1.00 41.41 93 GLY A CA 1
ATOM 722 C C . GLY A 1 93 ? 18.247 20.471 6.529 1.00 41.41 93 GLY A C 1
ATOM 723 O O . GLY A 1 93 ? 17.264 19.855 6.132 1.00 41.41 93 GLY A O 1
ATOM 724 N N . GLY A 1 94 ? 18.463 20.735 7.818 1.00 48.44 94 GLY A N 1
ATOM 725 C CA . GLY A 1 94 ? 17.476 20.488 8.860 1.00 48.44 94 GLY A CA 1
ATOM 726 C C . GLY A 1 94 ? 16.180 21.248 8.584 1.00 48.44 94 GLY A C 1
ATOM 727 O O . GLY A 1 94 ? 16.195 22.427 8.248 1.00 48.44 94 GLY A O 1
ATOM 728 N N . GLY A 1 95 ? 15.054 20.564 8.748 1.00 36.59 95 GLY A N 1
ATOM 729 C CA . GLY A 1 95 ? 13.741 21.175 8.644 1.00 36.59 95 GLY A CA 1
ATOM 730 C C . GLY A 1 95 ? 12.660 20.172 9.002 1.00 36.59 95 GLY A C 1
ATOM 731 O O . GLY A 1 95 ? 12.383 19.246 8.245 1.00 36.59 95 GLY A O 1
ATOM 732 N N . ALA A 1 96 ? 12.049 20.359 10.169 1.00 46.75 96 ALA A N 1
ATOM 733 C CA . ALA A 1 96 ? 10.802 19.714 10.544 1.00 46.75 96 ALA A CA 1
ATOM 734 C C . ALA A 1 96 ? 9.695 20.171 9.575 1.00 46.75 96 ALA A C 1
ATOM 736 O O . ALA A 1 96 ? 9.021 21.173 9.799 1.00 46.75 96 ALA A O 1
ATOM 737 N N . GLY A 1 97 ? 9.544 19.469 8.455 1.00 36.19 97 GLY A N 1
ATOM 738 C CA . GLY A 1 97 ? 8.518 19.746 7.459 1.00 36.19 97 GLY A CA 1
ATOM 739 C C . GLY A 1 97 ? 7.232 18.994 7.777 1.00 36.19 97 GLY A C 1
ATOM 740 O O . GLY A 1 97 ? 7.104 17.818 7.442 1.00 36.19 97 GLY A O 1
ATOM 741 N N . ARG A 1 98 ? 6.256 19.680 8.385 1.00 45.78 98 ARG A N 1
ATOM 742 C CA . ARG A 1 98 ? 4.835 19.309 8.279 1.00 45.78 98 ARG A CA 1
ATOM 743 C C . ARG A 1 98 ? 4.493 19.214 6.791 1.00 45.78 98 ARG A C 1
ATOM 745 O O . ARG A 1 98 ? 4.492 20.231 6.104 1.00 45.78 98 ARG A O 1
ATOM 752 N N . GLN A 1 99 ? 4.194 18.019 6.295 1.00 49.06 99 GLN A N 1
ATOM 753 C CA . GLN A 1 99 ? 3.765 17.852 4.908 1.00 49.06 99 GLN A CA 1
ATOM 754 C C . GLN A 1 99 ? 2.255 18.065 4.839 1.00 49.06 99 GLN A C 1
ATOM 756 O O . GLN A 1 99 ? 1.455 17.180 5.141 1.00 49.06 99 GLN A O 1
ATOM 761 N N . GLY A 1 100 ? 1.897 19.310 4.522 1.00 38.69 100 GLY A N 1
ATOM 762 C CA . GLY A 1 100 ? 0.558 19.701 4.113 1.00 38.69 100 GLY A CA 1
ATOM 763 C C . GLY A 1 100 ? 0.165 19.023 2.802 1.00 38.69 100 GLY A C 1
ATOM 764 O O . GLY A 1 100 ? 1.007 18.704 1.964 1.00 38.69 100 GLY A O 1
ATOM 765 N N . GLY A 1 101 ? -1.140 18.798 2.654 1.00 47.75 101 GLY A N 1
ATOM 766 C CA . GLY A 1 101 ? -1.734 18.243 1.449 1.00 47.75 101 GLY A CA 1
ATOM 767 C C . GLY A 1 101 ? -1.420 19.095 0.221 1.00 47.75 101 GLY A C 1
ATOM 768 O O . GLY A 1 101 ? -1.775 20.267 0.159 1.00 47.75 101 GLY A O 1
ATOM 769 N N . GLY A 1 102 ? -0.785 18.473 -0.766 1.00 34.88 102 GLY A N 1
ATOM 770 C CA . GLY A 1 102 ? -0.634 18.995 -2.116 1.00 34.88 102 GLY A CA 1
ATOM 771 C C . GLY A 1 102 ? -1.126 17.937 -3.090 1.00 34.88 102 GLY A C 1
ATOM 772 O O . GLY A 1 102 ? -0.480 16.913 -3.290 1.00 34.88 102 GLY A O 1
ATOM 773 N N . GLN A 1 103 ? -2.310 18.151 -3.654 1.00 54.84 103 GLN A N 1
ATOM 774 C CA . GLN A 1 103 ? -2.846 17.324 -4.728 1.00 54.84 103 GLN A CA 1
ATOM 775 C C . GLN A 1 103 ? -2.046 17.596 -6.006 1.00 54.84 103 GLN A C 1
ATOM 777 O O . GLN A 1 103 ? -2.035 18.739 -6.461 1.00 54.84 103 GLN A O 1
ATOM 782 N N . ARG A 1 104 ? -1.445 16.561 -6.617 1.00 35.66 104 ARG A N 1
ATOM 783 C CA . ARG A 1 104 ? -1.364 16.418 -8.084 1.00 35.66 104 ARG A CA 1
ATOM 784 C C . ARG A 1 104 ? -0.885 15.030 -8.536 1.00 35.66 104 ARG A C 1
ATOM 786 O O . ARG A 1 104 ? 0.134 14.533 -8.080 1.00 35.66 104 ARG A O 1
ATOM 793 N N . ALA A 1 105 ? -1.700 14.459 -9.430 1.00 41.97 105 ALA A N 1
ATOM 794 C CA . ALA A 1 105 ? -1.562 13.244 -10.243 1.00 41.97 105 ALA A CA 1
ATOM 795 C C . ALA A 1 105 ? -0.895 12.012 -9.592 1.00 41.97 105 ALA A C 1
ATOM 797 O O . ALA A 1 105 ? 0.267 11.719 -9.869 1.00 41.97 105 ALA A O 1
ATOM 798 N N . PRO A 1 106 ? -1.633 11.219 -8.794 1.00 45.06 106 PRO A N 1
ATOM 799 C CA . PRO A 1 106 ? -1.211 9.859 -8.501 1.00 45.06 106 PRO A CA 1
ATOM 800 C C . PRO A 1 106 ? -1.424 8.992 -9.751 1.00 45.06 106 PRO A C 1
ATOM 802 O O . PRO A 1 106 ? -2.430 9.153 -10.445 1.00 45.06 106 PRO A O 1
ATOM 805 N N . CYS A 1 107 ? -0.551 8.011 -9.986 1.00 40.16 107 CYS A N 1
ATOM 806 C CA . CYS A 1 107 ? -0.969 6.741 -10.588 1.00 40.16 107 CYS A CA 1
ATOM 807 C C . CYS A 1 107 ? -2.256 6.362 -9.849 1.00 40.16 107 CYS A C 1
ATOM 809 O O . CYS A 1 107 ? -2.207 6.182 -8.629 1.00 40.16 107 CYS A O 1
ATOM 811 N N . THR A 1 108 ? -3.409 6.476 -10.514 1.00 40.81 108 THR A N 1
ATOM 812 C CA . THR A 1 108 ? -4.686 6.725 -9.839 1.00 40.81 108 THR A CA 1
ATOM 813 C C . THR A 1 108 ? -4.893 5.706 -8.734 1.00 40.81 108 THR A C 1
ATOM 815 O O . THR A 1 108 ? -5.098 4.523 -9.002 1.00 40.81 108 THR A O 1
ATOM 818 N N . ARG A 1 109 ? -4.850 6.170 -7.480 1.00 53.38 109 ARG A N 1
ATOM 819 C CA . ARG A 1 109 ? -5.364 5.413 -6.341 1.00 53.38 109 ARG A CA 1
ATOM 820 C C . ARG A 1 109 ? -6.877 5.403 -6.489 1.00 53.38 109 ARG A C 1
ATOM 822 O O . ARG A 1 109 ? -7.576 6.179 -5.844 1.00 53.38 109 ARG A O 1
ATOM 829 N N . ALA A 1 110 ? -7.376 4.595 -7.421 1.00 36.66 110 ALA A N 1
ATOM 830 C CA . ALA A 1 110 ? -8.780 4.262 -7.460 1.00 36.66 110 ALA A CA 1
ATOM 831 C C . ALA A 1 110 ? -9.082 3.625 -6.105 1.00 36.66 110 ALA A C 1
ATOM 833 O O . ALA A 1 110 ? -8.493 2.602 -5.747 1.00 36.66 110 ALA A O 1
ATOM 834 N N . ALA A 1 111 ? -9.935 4.283 -5.321 1.00 39.66 111 ALA A N 1
ATOM 835 C CA . ALA A 1 111 ? -10.485 3.670 -4.131 1.00 39.66 111 ALA A CA 1
ATOM 836 C C . ALA A 1 111 ? -11.052 2.306 -4.553 1.00 39.66 111 ALA A C 1
ATOM 838 O O . ALA A 1 111 ? -11.778 2.250 -5.552 1.00 39.66 111 ALA A O 1
ATOM 839 N N . PRO A 1 112 ? -10.717 1.204 -3.862 1.00 42.59 112 PRO A N 1
ATOM 840 C CA . PRO A 1 112 ? -11.411 -0.041 -4.112 1.00 42.59 112 PRO A CA 1
ATOM 841 C C . PRO A 1 112 ? -12.900 0.233 -3.893 1.00 42.59 112 PRO A C 1
ATOM 843 O O . PRO A 1 112 ? -13.315 0.596 -2.792 1.00 42.59 112 PRO A O 1
ATOM 846 N N . GLY A 1 113 ? -13.706 0.095 -4.950 1.00 34.91 113 GLY A N 1
ATOM 847 C CA . GLY A 1 113 ? -15.154 0.013 -4.794 1.00 34.91 113 GLY A CA 1
ATOM 848 C C . GLY A 1 113 ? -15.492 -1.118 -3.812 1.00 34.91 113 GLY A C 1
ATOM 849 O O . GLY A 1 113 ? -14.647 -1.989 -3.575 1.00 34.91 113 GLY A O 1
ATOM 850 N N . PRO A 1 114 ? -16.707 -1.156 -3.244 1.00 43.12 114 PRO A N 1
ATOM 851 C CA . PRO A 1 114 ? -17.072 -2.102 -2.182 1.00 43.12 114 PRO A CA 1
ATOM 852 C C . PRO A 1 114 ? -16.769 -3.578 -2.523 1.00 43.12 114 PRO A C 1
ATOM 854 O O . PRO A 1 114 ? -16.518 -4.377 -1.626 1.00 43.12 114 PRO A O 1
ATOM 857 N N . ALA A 1 115 ? -16.679 -3.924 -3.811 1.00 33.84 115 ALA A N 1
ATOM 858 C CA . ALA A 1 115 ? -16.261 -5.239 -4.294 1.00 33.84 115 ALA A CA 1
ATOM 859 C C . ALA A 1 115 ? -14.781 -5.600 -4.013 1.00 33.84 115 ALA A C 1
ATOM 861 O O . ALA A 1 115 ? -14.481 -6.751 -3.708 1.00 33.84 115 ALA A O 1
ATOM 862 N N . ALA A 1 116 ? -13.846 -4.646 -4.071 1.00 35.47 116 ALA A N 1
ATOM 863 C CA . ALA A 1 116 ? -12.413 -4.914 -3.895 1.00 35.47 116 ALA A CA 1
ATOM 864 C C . ALA A 1 116 ? -11.986 -4.985 -2.412 1.00 35.47 116 ALA A C 1
ATOM 866 O O . ALA A 1 116 ? -11.022 -5.676 -2.070 1.00 35.47 116 ALA A O 1
ATOM 867 N N . ALA A 1 117 ? -12.745 -4.351 -1.510 1.00 35.38 117 ALA A N 1
ATOM 868 C CA . ALA A 1 117 ? -12.597 -4.550 -0.066 1.00 35.38 117 ALA A CA 1
ATOM 869 C C . ALA A 1 117 ? -12.967 -5.989 0.355 1.00 35.38 117 ALA A C 1
ATOM 871 O O . ALA A 1 117 ? -12.299 -6.571 1.209 1.00 35.38 117 ALA A O 1
ATOM 872 N N . ALA A 1 118 ? -13.966 -6.598 -0.296 1.00 33.66 118 ALA A N 1
ATOM 873 C CA . ALA A 1 118 ? -14.369 -7.980 -0.035 1.00 33.66 118 ALA A CA 1
ATOM 874 C C . ALA A 1 118 ? -13.304 -9.004 -0.476 1.00 33.66 118 ALA A C 1
ATOM 876 O O . ALA A 1 118 ? -13.057 -9.980 0.230 1.00 33.66 118 ALA A O 1
ATOM 877 N N . THR A 1 119 ? -12.594 -8.761 -1.585 1.00 41.56 119 THR A N 1
ATOM 878 C CA . THR A 1 119 ? -11.522 -9.663 -2.050 1.00 41.56 119 THR A CA 1
ATOM 879 C C . THR A 1 119 ? -10.280 -9.653 -1.155 1.00 41.56 119 THR A C 1
ATOM 881 O O . THR A 1 119 ? -9.613 -10.676 -1.025 1.00 41.56 119 THR A O 1
ATOM 884 N N . ALA A 1 120 ? -9.982 -8.532 -0.484 1.00 34.31 120 ALA A N 1
ATOM 885 C CA . ALA A 1 120 ? -8.893 -8.472 0.494 1.00 34.31 120 ALA A CA 1
ATOM 886 C C . ALA A 1 120 ? -9.231 -9.233 1.791 1.00 34.31 120 ALA A C 1
ATOM 888 O O . ALA A 1 120 ? -8.341 -9.816 2.406 1.00 34.31 120 ALA A O 1
ATOM 889 N N . ALA A 1 121 ? -10.511 -9.270 2.179 1.00 35.12 121 ALA A N 1
ATOM 890 C CA . ALA A 1 121 ? -10.986 -10.092 3.291 1.00 35.12 121 ALA A CA 1
ATOM 891 C C . ALA A 1 121 ? -10.998 -11.593 2.939 1.00 35.12 121 ALA A C 1
ATOM 893 O O . ALA A 1 121 ? -10.615 -12.412 3.771 1.00 35.12 121 ALA A O 1
ATOM 894 N N . ALA A 1 122 ? -11.351 -11.958 1.701 1.00 31.92 122 ALA A N 1
ATOM 895 C CA . ALA A 1 122 ? -11.327 -13.350 1.241 1.00 31.92 122 ALA A CA 1
ATOM 896 C C . ALA A 1 122 ? -9.910 -13.957 1.256 1.00 31.92 122 ALA A C 1
ATOM 898 O O . ALA A 1 122 ? -9.732 -15.079 1.718 1.00 31.92 122 ALA A O 1
ATOM 899 N N . ALA A 1 123 ? -8.880 -13.189 0.875 1.00 32.94 123 ALA A N 1
ATOM 900 C CA . ALA A 1 123 ? -7.489 -13.655 0.919 1.00 32.94 123 ALA A CA 1
ATOM 901 C C . ALA A 1 123 ? -6.966 -13.940 2.344 1.00 32.94 123 ALA A C 1
ATOM 903 O O . ALA A 1 123 ? -5.999 -14.682 2.503 1.00 32.94 123 ALA A O 1
ATOM 904 N N . ALA A 1 124 ? -7.585 -13.365 3.382 1.00 34.94 124 ALA A N 1
ATOM 905 C CA . ALA A 1 124 ? -7.265 -13.684 4.773 1.00 34.94 124 ALA A CA 1
ATOM 906 C C . ALA A 1 124 ? -7.998 -14.945 5.274 1.00 34.94 124 ALA A C 1
ATOM 908 O O . ALA A 1 124 ? -7.490 -15.620 6.165 1.00 34.94 124 ALA A O 1
ATOM 909 N N . ALA A 1 125 ? -9.151 -15.289 4.689 1.00 36.00 125 ALA A N 1
ATOM 910 C CA . ALA A 1 125 ? -9.944 -16.453 5.087 1.00 36.00 125 ALA A CA 1
ATOM 911 C C . ALA A 1 125 ? -9.335 -17.789 4.616 1.00 36.00 125 ALA A C 1
ATOM 913 O O . ALA A 1 125 ? -9.431 -18.782 5.334 1.00 36.00 125 ALA A O 1
ATOM 914 N N . ASP A 1 126 ? -8.630 -17.813 3.478 1.00 34.41 126 ASP A N 1
ATOM 915 C CA . ASP A 1 126 ? -7.947 -19.025 2.984 1.00 34.41 126 ASP A CA 1
ATOM 916 C C . ASP A 1 126 ? -6.725 -19.435 3.834 1.00 34.41 126 ASP A C 1
ATOM 918 O O . ASP A 1 126 ? -6.260 -20.572 3.753 1.00 34.41 126 ASP A O 1
ATOM 922 N N . ALA A 1 127 ? 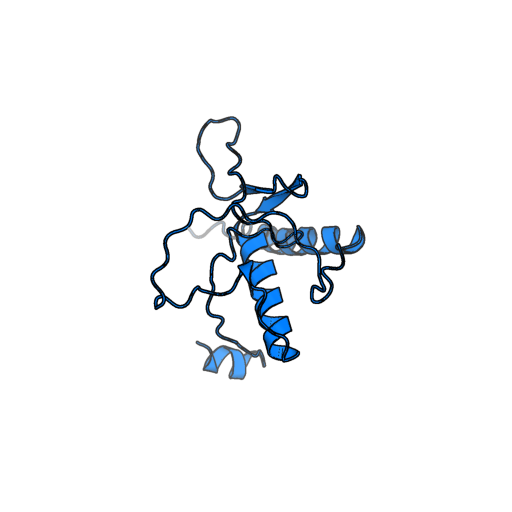-6.203 -18.537 4.678 1.00 39.69 127 ALA A N 1
ATOM 923 C CA . ALA A 1 127 ? -5.075 -18.833 5.563 1.00 39.69 127 ALA A CA 1
ATOM 924 C C . ALA A 1 127 ? -5.498 -19.475 6.902 1.00 39.69 127 ALA A C 1
ATOM 926 O O . ALA A 1 127 ? -4.713 -20.219 7.490 1.00 39.69 127 ALA A O 1
ATOM 927 N N . ASP A 1 128 ? -6.724 -19.227 7.376 1.00 35.41 128 ASP A N 1
ATOM 928 C CA . ASP A 1 128 ? -7.219 -19.738 8.669 1.00 35.41 128 ASP A CA 1
ATOM 929 C C . ASP A 1 128 ? -7.646 -21.221 8.584 1.00 35.41 128 ASP A C 1
ATOM 931 O O . ASP A 1 128 ? -7.514 -21.985 9.539 1.00 35.41 128 ASP A O 1
ATOM 935 N N . ALA A 1 129 ? -8.046 -21.688 7.394 1.00 36.03 129 ALA A N 1
ATOM 936 C CA . ALA A 1 129 ? -8.405 -23.091 7.164 1.00 36.03 129 ALA A CA 1
ATOM 937 C C . ALA A 1 129 ? -7.208 -24.065 7.251 1.00 36.03 129 ALA A C 1
ATOM 939 O O . ALA A 1 129 ? -7.400 -25.260 7.470 1.00 36.03 129 ALA A O 1
ATOM 940 N N . ALA A 1 130 ? -5.968 -23.581 7.116 1.00 41.12 130 ALA A N 1
ATOM 941 C CA . ALA A 1 130 ? -4.770 -24.424 7.154 1.00 41.12 130 ALA A CA 1
ATOM 942 C C . ALA A 1 130 ? -4.248 -24.712 8.578 1.00 41.12 130 ALA A C 1
ATOM 944 O O . ALA A 1 130 ? -3.411 -25.596 8.753 1.00 41.12 130 ALA A O 1
ATOM 945 N N . VAL A 1 131 ? -4.723 -23.993 9.603 1.00 45.88 131 VAL A N 1
ATOM 946 C CA . VAL A 1 131 ? -4.193 -24.099 10.978 1.00 45.88 131 VAL A CA 1
ATOM 947 C C . VAL A 1 131 ? -4.914 -25.165 11.819 1.00 45.88 131 VAL A C 1
ATOM 949 O O . VAL A 1 131 ? -4.340 -25.680 12.775 1.00 45.88 131 VAL A O 1
ATOM 952 N N . GLN A 1 132 ? -6.129 -25.584 11.451 1.00 41.88 132 GLN A N 1
ATOM 953 C CA . GLN A 1 132 ? -6.932 -26.519 12.261 1.00 41.88 132 GLN A CA 1
ATOM 954 C C . GLN A 1 132 ? -6.668 -28.020 11.996 1.00 41.88 132 GLN A C 1
ATOM 956 O O . GLN A 1 132 ? -7.296 -28.866 12.627 1.00 41.88 132 GLN A O 1
ATOM 961 N N . GLY A 1 133 ? -5.733 -28.380 11.108 1.00 39.41 133 GLY A N 1
ATOM 962 C CA . GLY A 1 133 ? -5.490 -29.774 10.694 1.00 39.41 133 GLY A CA 1
ATOM 963 C C . GLY A 1 133 ? -4.318 -30.508 11.363 1.00 39.41 133 GLY A C 1
ATOM 964 O O . GLY A 1 133 ? -3.958 -31.590 10.911 1.00 39.41 133 GLY A O 1
ATOM 965 N N . GLY A 1 134 ? -3.678 -29.938 12.387 1.00 40.81 134 GLY A N 1
ATOM 966 C CA . GLY A 1 134 ? -2.439 -30.472 12.975 1.00 40.81 134 GLY A CA 1
ATOM 967 C C . GLY A 1 134 ? -2.615 -31.127 14.345 1.00 40.81 134 GLY A C 1
ATOM 968 O O . GLY A 1 134 ? -1.936 -30.732 15.288 1.00 40.81 134 GLY A O 1
ATOM 969 N N . GLY A 1 135 ? -3.540 -32.078 14.481 1.00 43.31 135 GLY A N 1
ATOM 970 C CA . GLY A 1 135 ? -3.733 -32.861 15.703 1.00 43.31 135 GLY A CA 1
ATOM 971 C C . GLY A 1 135 ? -3.432 -34.343 15.481 1.00 43.31 135 GLY A C 1
ATOM 972 O O . GLY A 1 135 ? -3.964 -34.931 14.548 1.00 43.31 135 GLY A O 1
ATOM 973 N N . ALA A 1 136 ? -2.657 -34.920 16.404 1.00 43.38 136 ALA A N 1
ATOM 974 C CA . ALA A 1 136 ? -2.382 -36.348 16.615 1.00 43.38 136 ALA A CA 1
ATOM 975 C C . ALA A 1 136 ? -1.219 -36.988 15.831 1.00 43.38 136 ALA A C 1
ATOM 977 O O . ALA A 1 136 ? -1.400 -37.571 14.767 1.00 43.38 136 ALA A O 1
ATOM 978 N N . TYR A 1 137 ? -0.059 -37.043 16.492 1.00 43.22 137 TYR A N 1
ATOM 979 C CA . TYR A 1 137 ? 0.779 -38.247 16.505 1.00 43.22 137 TYR A CA 1
ATOM 980 C C . TYR A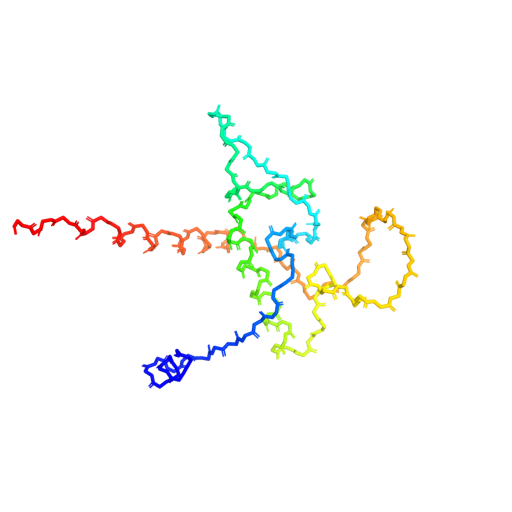 1 137 ? 1.153 -38.514 17.969 1.00 43.22 137 TYR A C 1
ATOM 982 O O . TYR A 1 137 ? 1.663 -37.613 18.642 1.00 43.22 137 TYR A O 1
ATOM 990 N N . GLY A 1 138 ? 0.780 -39.699 18.458 1.00 40.56 138 GLY A N 1
ATOM 991 C CA . GLY A 1 138 ? 1.233 -40.257 19.734 1.00 40.56 138 GLY A CA 1
ATOM 992 C C . GLY A 1 138 ? 2.583 -40.948 19.615 1.00 40.56 138 GLY A C 1
ATOM 993 O O . GLY A 1 138 ? 3.113 -41.022 18.482 1.00 40.56 138 GLY A O 1
#

InterPro domains:
  IPR010095 Cas12f1-like, TNB domain [PF07282] (9-67)

Secondary structure (DSSP, 8-state):
-HHHHHHHH----------STTTB-TTT--B-PEEPPPTTS---TTEEE-TTT--EEEHHHHHHHHHHHHHHHHHTTPPPPGGGSPP-S-----------------S---PPPHHHHHHHHHHHHHHHTTTTT-----